Protein AF-A0A7S2E0H7-F1 (afdb_monomer_lite)

Structure (mmCIF, N/CA/C/O backbone):
data_AF-A0A7S2E0H7-F1
#
_entry.id   AF-A0A7S2E0H7-F1
#
loop_
_atom_site.group_PDB
_atom_site.id
_atom_site.type_symbol
_atom_site.label_atom_id
_atom_site.label_alt_id
_atom_site.label_comp_id
_atom_site.label_asym_id
_atom_site.label_entity_id
_atom_site.label_seq_id
_atom_site.pdbx_PDB_ins_code
_atom_site.Cartn_x
_atom_site.Cartn_y
_atom_site.Cartn_z
_atom_site.occupancy
_atom_site.B_iso_or_equiv
_atom_site.auth_seq_id
_atom_site.auth_comp_id
_atom_site.auth_asym_id
_atom_site.auth_atom_id
_atom_site.pdbx_PDB_model_num
ATOM 1 N N . VAL A 1 1 ? -9.764 7.598 -19.581 1.00 48.34 1 VAL A N 1
ATOM 2 C CA . VAL A 1 1 ? -8.638 6.803 -20.118 1.00 48.34 1 VAL A CA 1
ATOM 3 C C . VAL A 1 1 ? -8.887 5.357 -19.731 1.00 48.34 1 VAL A C 1
ATOM 5 O O . VAL A 1 1 ? -8.951 5.077 -18.541 1.00 48.34 1 VAL A O 1
ATOM 8 N N . GLN A 1 2 ? -9.186 4.488 -20.695 1.00 42.41 2 GLN A N 1
ATOM 9 C CA . GLN A 1 2 ? -9.268 3.046 -20.452 1.00 42.41 2 GLN A CA 1
ATOM 10 C C . GLN A 1 2 ? -7.867 2.470 -20.668 1.00 42.41 2 GLN A C 1
ATOM 12 O O . GLN A 1 2 ? -7.282 2.671 -21.728 1.00 42.41 2 GLN A O 1
ATOM 17 N N . PHE A 1 3 ? -7.318 1.818 -19.647 1.00 58.81 3 PHE A N 1
ATOM 18 C CA . PHE A 1 3 ? -6.000 1.192 -19.701 1.00 58.81 3 PHE A CA 1
ATOM 19 C C . PHE A 1 3 ? -6.176 -0.291 -20.044 1.00 58.81 3 PHE A C 1
ATOM 21 O O . PHE A 1 3 ? -6.453 -1.104 -19.162 1.00 58.81 3 PHE A O 1
ATOM 28 N N . GLY A 1 4 ? -6.073 -0.624 -21.331 1.00 47.06 4 GLY A N 1
ATOM 29 C CA . GLY A 1 4 ? -6.084 -1.998 -21.837 1.00 47.06 4 GLY A CA 1
ATOM 30 C C . GLY A 1 4 ? -5.535 -2.051 -23.266 1.00 47.06 4 GLY A C 1
ATOM 31 O O . GLY A 1 4 ? -6.129 -1.460 -24.161 1.00 47.06 4 GLY A O 1
ATOM 32 N N . GLY A 1 5 ? -4.385 -2.706 -23.460 1.00 64.75 5 GLY A N 1
ATOM 33 C CA . GLY A 1 5 ? -3.638 -2.778 -24.728 1.00 64.75 5 GLY A CA 1
ATOM 34 C C . GLY A 1 5 ? -2.119 -2.656 -24.527 1.00 64.75 5 GLY A C 1
ATOM 35 O O . GLY A 1 5 ? -1.677 -2.548 -23.383 1.00 64.75 5 GLY A O 1
ATOM 36 N N . ASP A 1 6 ? -1.349 -2.645 -25.628 1.00 65.62 6 ASP A N 1
ATOM 37 C CA . ASP A 1 6 ? 0.127 -2.478 -25.734 1.00 65.62 6 ASP A CA 1
ATOM 38 C C . ASP A 1 6 ? 0.619 -1.073 -25.303 1.00 65.62 6 ASP A C 1
ATOM 40 O O . ASP A 1 6 ? 1.462 -0.433 -25.925 1.00 65.62 6 ASP A O 1
ATOM 44 N N . GLY A 1 7 ? -0.013 -0.529 -24.267 1.00 67.62 7 GLY A N 1
ATOM 45 C CA . GLY A 1 7 ? 0.273 0.771 -23.688 1.00 67.62 7 GLY A CA 1
ATOM 46 C C . GLY A 1 7 ? 1.296 0.695 -22.552 1.00 67.62 7 GLY A C 1
ATOM 47 O O . GLY A 1 7 ? 1.789 -0.381 -22.198 1.00 67.62 7 GLY A O 1
ATOM 48 N N . PRO A 1 8 ? 1.612 1.847 -21.939 1.00 73.88 8 PRO A N 1
ATOM 49 C CA . PRO A 1 8 ? 2.563 1.912 -20.839 1.00 73.88 8 PRO A CA 1
ATOM 50 C C . PRO A 1 8 ? 2.104 1.041 -19.662 1.00 73.88 8 PRO A C 1
ATOM 52 O O . PRO A 1 8 ? 0.974 1.157 -19.187 1.00 73.88 8 PRO A O 1
ATOM 55 N N . ARG A 1 9 ? 3.008 0.178 -19.179 1.00 81.69 9 ARG A N 1
ATOM 56 C CA . ARG A 1 9 ? 2.769 -0.732 -18.042 1.00 81.69 9 ARG A CA 1
ATOM 57 C C . ARG A 1 9 ? 2.870 -0.042 -16.678 1.00 81.69 9 ARG A C 1
ATOM 59 O O . ARG A 1 9 ? 2.451 -0.614 -15.680 1.00 81.69 9 ARG A O 1
ATOM 66 N N . VAL A 1 10 ? 3.428 1.169 -16.638 1.00 87.00 10 VAL A N 1
ATOM 67 C CA . VAL A 1 10 ? 3.660 1.955 -15.420 1.00 87.00 10 VAL A CA 1
ATOM 68 C C . VAL A 1 10 ? 3.152 3.375 -15.632 1.00 87.00 10 VAL A C 1
ATOM 70 O O . VAL A 1 10 ? 3.324 3.956 -16.703 1.00 87.00 10 VAL A O 1
ATOM 73 N N . PHE A 1 11 ? 2.545 3.942 -14.595 1.00 85.19 11 PHE A N 1
ATOM 74 C CA . PHE A 1 11 ? 2.112 5.332 -14.546 1.00 85.19 11 PHE A CA 1
ATOM 75 C C . PHE A 1 11 ? 2.445 5.924 -13.176 1.00 85.19 11 PHE A C 1
ATOM 77 O O . PHE A 1 11 ? 2.417 5.229 -12.162 1.00 85.19 11 PHE A O 1
ATOM 84 N N . LEU A 1 12 ? 2.750 7.219 -13.153 1.00 87.19 12 LEU A N 1
ATOM 85 C CA . LEU A 1 12 ? 3.028 7.966 -11.931 1.00 87.19 12 LEU A CA 1
ATOM 86 C C . LEU A 1 12 ? 1.842 8.876 -11.626 1.00 87.19 12 LEU A C 1
ATOM 88 O O . LEU A 1 12 ? 1.333 9.569 -12.507 1.00 87.19 12 LEU A O 1
ATOM 92 N N . LEU A 1 13 ? 1.396 8.860 -10.375 1.00 86.25 13 LEU A N 1
ATOM 93 C CA . LEU A 1 13 ? 0.284 9.666 -9.887 1.00 86.25 13 LEU A CA 1
ATOM 94 C C . LEU A 1 13 ? 0.674 10.264 -8.542 1.00 86.25 13 LEU A C 1
ATOM 96 O O . LEU A 1 13 ? 1.307 9.597 -7.729 1.00 86.25 13 LEU A O 1
ATOM 100 N N . SER A 1 14 ? 0.251 11.499 -8.283 1.00 85.44 14 SER A N 1
ATOM 101 C CA . SER A 1 14 ? 0.338 12.053 -6.934 1.00 85.44 14 SER A CA 1
ATOM 102 C C . SER A 1 14 ? -0.803 11.514 -6.070 1.00 85.44 14 SER A C 1
ATOM 104 O O . SER A 1 14 ? -1.936 11.361 -6.543 1.00 85.44 14 SER A O 1
ATOM 106 N N . SER A 1 15 ? -0.527 11.260 -4.788 1.00 74.12 15 SER A N 1
ATOM 107 C CA . SER A 1 15 ? -1.512 10.736 -3.829 1.00 74.12 15 SER A CA 1
ATOM 108 C C . SER A 1 15 ? -2.774 11.608 -3.770 1.00 74.12 15 SER A C 1
ATOM 110 O O . SER A 1 15 ? -3.896 11.103 -3.826 1.00 74.12 15 SER A O 1
ATOM 112 N N . ARG A 1 16 ? -2.605 12.939 -3.786 1.00 73.50 16 ARG A N 1
ATOM 113 C CA . ARG A 1 16 ? -3.717 13.905 -3.822 1.00 73.50 16 ARG A CA 1
ATOM 114 C C . ARG A 1 16 ? -4.513 13.868 -5.125 1.00 73.50 16 ARG A C 1
ATOM 116 O O . ARG A 1 16 ? -5.736 13.981 -5.079 1.00 73.50 16 ARG A O 1
ATOM 123 N N . ALA A 1 17 ? -3.862 13.689 -6.278 1.00 70.38 17 ALA A N 1
ATOM 124 C CA . ALA A 1 17 ? -4.576 13.554 -7.549 1.00 70.38 17 ALA A CA 1
ATOM 125 C C . ALA A 1 17 ? -5.349 12.228 -7.639 1.00 70.38 17 ALA A C 1
ATOM 127 O O . ALA A 1 17 ? -6.381 12.163 -8.306 1.00 70.38 17 ALA A O 1
ATOM 128 N N . GLY A 1 18 ? -4.921 11.193 -6.906 1.00 63.09 18 GLY A N 1
ATOM 129 C CA . GLY A 1 18 ? -5.650 9.928 -6.767 1.00 63.09 18 GLY A CA 1
ATOM 130 C C . GLY A 1 18 ? -7.070 10.076 -6.194 1.00 63.09 18 GLY A C 1
ATOM 131 O O . GLY A 1 18 ? -7.936 9.239 -6.464 1.00 63.09 18 GLY A O 1
ATOM 132 N N . GLY A 1 19 ? -7.354 11.171 -5.477 1.00 61.62 19 GLY A N 1
ATOM 133 C CA . GLY A 1 19 ? -8.691 11.516 -4.981 1.00 61.62 19 GLY A CA 1
ATOM 134 C C . GLY A 1 19 ? -9.678 11.987 -6.061 1.00 61.62 19 GLY A C 1
ATOM 135 O O . GLY A 1 19 ? -10.885 11.973 -5.824 1.00 61.62 19 GLY A O 1
ATOM 136 N N . LEU A 1 20 ? -9.202 12.349 -7.261 1.00 65.12 20 LEU A N 1
ATOM 137 C CA . LEU A 1 20 ? -9.986 13.003 -8.326 1.00 65.12 20 LEU A CA 1
ATOM 138 C C . LEU A 1 20 ? -10.818 12.043 -9.205 1.00 65.12 20 LEU A C 1
ATOM 140 O O . LEU A 1 20 ? -11.367 12.456 -10.222 1.00 65.12 20 LEU A O 1
ATOM 144 N N . GLY A 1 21 ? -10.961 10.768 -8.825 1.00 64.75 21 GLY A N 1
ATOM 145 C CA . GLY A 1 21 ? -11.910 9.852 -9.478 1.00 64.75 21 GLY A CA 1
ATOM 146 C C . GLY A 1 21 ? -11.364 9.046 -10.662 1.00 64.75 21 GLY A C 1
ATOM 147 O O . GLY A 1 21 ? -12.145 8.579 -11.491 1.00 64.75 21 GLY A O 1
ATOM 148 N N . LEU A 1 22 ? -10.048 8.823 -10.733 1.00 77.94 22 LEU A N 1
ATOM 149 C CA . LEU A 1 22 ? -9.456 7.895 -11.703 1.00 77.94 22 LEU A CA 1
ATOM 150 C C . LEU A 1 22 ? -9.918 6.447 -11.455 1.00 77.94 22 LEU A C 1
ATOM 152 O O . LEU A 1 22 ? -10.136 6.030 -10.313 1.00 77.94 22 LEU A O 1
ATOM 156 N N . ASN A 1 23 ? -10.072 5.681 -12.538 1.00 79.06 23 ASN A N 1
ATOM 157 C CA . ASN A 1 23 ? -10.431 4.268 -12.484 1.00 79.06 23 ASN A CA 1
ATOM 158 C C . ASN A 1 23 ? -9.208 3.396 -12.790 1.00 79.06 23 ASN A C 1
ATOM 160 O O . ASN A 1 23 ? -8.785 3.328 -13.942 1.00 79.06 23 ASN A O 1
ATOM 164 N N . LEU A 1 24 ? -8.664 2.741 -11.764 1.00 80.81 24 LEU A N 1
ATOM 165 C CA . LEU A 1 24 ? -7.469 1.896 -11.856 1.00 80.81 24 LEU A CA 1
ATOM 166 C C . LEU A 1 24 ? -7.805 0.407 -11.662 1.00 80.81 24 LEU A C 1
ATOM 168 O O . LEU A 1 24 ? -6.948 -0.368 -11.265 1.00 80.81 24 LEU A O 1
ATOM 172 N N . GLN A 1 25 ? -9.043 -0.002 -11.966 1.00 81.62 25 GLN A N 1
ATOM 173 C CA . GLN A 1 25 ? -9.540 -1.383 -11.828 1.00 81.62 25 GLN A CA 1
ATOM 174 C C . GLN A 1 25 ? -8.707 -2.447 -12.556 1.00 81.62 25 GLN A C 1
ATOM 176 O O . GLN A 1 25 ? -8.862 -3.623 -12.256 1.00 81.62 25 GLN A O 1
ATOM 181 N N . THR A 1 26 ? -7.879 -2.065 -13.532 1.00 82.81 26 THR A N 1
ATOM 182 C CA . THR A 1 26 ? -7.001 -2.987 -14.266 1.00 82.81 26 THR A CA 1
ATOM 183 C C . THR A 1 26 ? -5.598 -3.096 -13.664 1.00 82.81 26 THR A C 1
ATOM 185 O O . THR A 1 26 ? -4.868 -4.015 -14.025 1.00 82.81 26 THR A O 1
ATOM 188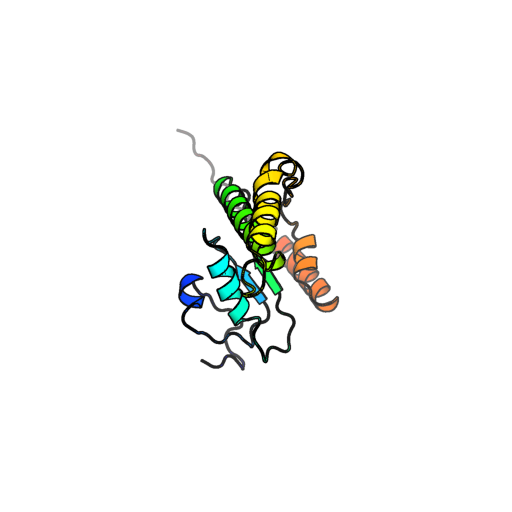 N N . ALA A 1 27 ? -5.226 -2.201 -12.743 1.00 85.44 27 ALA A N 1
ATOM 189 C CA . ALA A 1 27 ? -3.910 -2.167 -12.116 1.00 85.44 27 ALA A CA 1
ATOM 190 C C . ALA A 1 27 ? -3.811 -3.166 -10.958 1.00 85.44 27 ALA A C 1
ATOM 192 O O . ALA A 1 27 ? -4.692 -3.256 -10.105 1.00 85.44 27 ALA A O 1
ATOM 193 N N . ASP A 1 28 ? -2.708 -3.896 -10.934 1.00 88.06 28 ASP A N 1
ATOM 194 C CA . ASP A 1 28 ? -2.449 -5.052 -10.081 1.00 88.06 28 ASP A CA 1
ATOM 195 C C . ASP A 1 28 ? -1.302 -4.820 -9.083 1.00 88.06 28 ASP A C 1
ATOM 197 O O . ASP A 1 28 ? -1.203 -5.516 -8.077 1.00 88.06 28 ASP A O 1
ATOM 201 N N . THR A 1 29 ? -0.460 -3.812 -9.308 1.00 89.88 29 THR A N 1
ATOM 202 C CA . THR A 1 29 ? 0.598 -3.421 -8.368 1.00 89.88 29 THR A CA 1
ATOM 203 C C . THR A 1 29 ? 0.524 -1.925 -8.086 1.00 89.88 29 THR A C 1
ATOM 205 O O . THR A 1 29 ? 0.476 -1.111 -9.007 1.00 89.88 29 THR A O 1
ATOM 208 N N . VAL A 1 30 ? 0.527 -1.556 -6.805 1.00 90.50 30 VAL A N 1
ATOM 209 C CA . VAL A 1 30 ? 0.542 -0.170 -6.324 1.00 90.50 30 VAL A CA 1
ATOM 210 C C . VAL A 1 30 ? 1.793 0.037 -5.481 1.00 90.50 30 VAL A C 1
ATOM 212 O O . VAL A 1 30 ? 2.025 -0.704 -4.530 1.00 90.50 30 VAL A O 1
ATOM 215 N N . ILE A 1 31 ? 2.586 1.056 -5.807 1.00 91.81 31 ILE A N 1
ATOM 216 C CA . ILE A 1 31 ? 3.772 1.435 -5.033 1.00 91.81 31 ILE A CA 1
ATOM 217 C C . ILE A 1 31 ? 3.530 2.827 -4.456 1.00 91.81 31 ILE A C 1
ATOM 219 O O . ILE A 1 31 ? 3.324 3.787 -5.196 1.00 91.81 31 ILE A O 1
ATOM 223 N N . LEU A 1 32 ? 3.533 2.924 -3.131 1.00 90.81 32 LEU A N 1
ATOM 224 C CA . LEU A 1 32 ? 3.476 4.177 -2.393 1.00 90.81 32 LEU A CA 1
ATOM 225 C C . LEU A 1 32 ? 4.901 4.639 -2.105 1.00 90.81 32 LEU A C 1
ATOM 227 O O . LEU A 1 32 ? 5.636 3.969 -1.377 1.00 90.81 32 LEU A O 1
ATOM 231 N N . PHE A 1 33 ? 5.266 5.766 -2.709 1.00 88.81 33 PHE A N 1
ATOM 232 C CA . PHE A 1 33 ? 6.579 6.387 -2.553 1.00 88.81 33 PHE A CA 1
ATOM 233 C C . PHE A 1 33 ? 6.591 7.370 -1.383 1.00 88.81 33 PHE A C 1
ATOM 235 O O . PHE A 1 33 ? 7.400 7.246 -0.473 1.00 88.81 33 PHE A O 1
ATOM 242 N N . ASP A 1 34 ? 5.644 8.306 -1.386 1.00 85.19 34 ASP A N 1
ATOM 243 C CA . ASP A 1 34 ? 5.516 9.298 -0.329 1.00 85.19 34 ASP A CA 1
ATOM 244 C C . ASP A 1 34 ? 4.624 8.772 0.796 1.00 85.19 34 ASP A C 1
ATOM 246 O O . ASP A 1 34 ? 3.621 8.085 0.574 1.00 85.19 34 ASP A O 1
ATOM 250 N N . LEU A 1 35 ? 4.973 9.135 2.026 1.00 80.69 35 LEU A N 1
ATOM 251 C CA . LEU A 1 35 ? 4.086 8.987 3.167 1.00 80.69 35 LEU A CA 1
ATOM 252 C C . LEU A 1 35 ? 3.245 10.270 3.271 1.00 80.69 35 LEU A C 1
ATOM 254 O O . LEU A 1 35 ? 3.783 11.376 3.249 1.00 80.69 35 LEU A O 1
ATOM 258 N N . ASP A 1 36 ? 1.926 10.149 3.417 1.00 86.56 36 ASP A N 1
ATOM 259 C CA . ASP A 1 36 ? 1.056 11.272 3.772 1.00 86.56 36 ASP A CA 1
ATOM 260 C C . ASP A 1 36 ? 0.790 11.270 5.288 1.00 86.56 36 ASP A C 1
ATOM 262 O O . ASP A 1 36 ? 0.548 10.230 5.896 1.00 86.56 36 ASP A O 1
ATOM 266 N N . TRP A 1 37 ? 0.750 12.449 5.923 1.00 85.75 37 TRP A N 1
ATOM 267 C CA . TRP A 1 37 ? 0.414 12.585 7.357 1.00 85.75 37 TRP A CA 1
ATOM 268 C C . TRP A 1 37 ? -1.003 12.103 7.710 1.00 85.75 37 TRP A C 1
ATOM 270 O O . TRP A 1 37 ? -1.342 11.918 8.891 1.00 85.75 37 TRP A O 1
ATOM 280 N N . ASN A 1 38 ? -1.854 11.976 6.690 1.00 87.69 38 ASN A N 1
ATOM 281 C CA . ASN A 1 38 ? -3.186 11.412 6.777 1.00 87.69 38 ASN A CA 1
ATOM 282 C C . ASN A 1 38 ? -3.225 10.064 6.034 1.00 87.69 38 ASN A C 1
ATOM 284 O O . ASN A 1 38 ? -3.333 10.067 4.805 1.00 87.69 38 ASN A O 1
ATOM 288 N N . PRO A 1 39 ? -3.242 8.922 6.745 1.00 88.06 39 PRO A N 1
ATOM 289 C CA . PRO A 1 39 ? -3.218 7.604 6.109 1.00 88.06 39 PRO A CA 1
ATOM 290 C C . PRO A 1 39 ? -4.475 7.296 5.277 1.00 88.06 39 PRO A C 1
ATOM 292 O O . PRO A 1 39 ? -4.482 6.359 4.479 1.00 88.06 39 PRO A O 1
ATOM 295 N N . GLN A 1 40 ? -5.543 8.087 5.420 1.00 87.06 40 GLN A N 1
ATOM 296 C CA . GLN A 1 40 ? -6.769 7.898 4.643 1.00 87.06 40 GLN A CA 1
ATOM 297 C C . GLN A 1 40 ? -6.626 8.310 3.188 1.00 87.06 40 GLN A C 1
ATOM 299 O O . GLN A 1 40 ? -7.308 7.738 2.339 1.00 87.06 40 GLN A O 1
ATOM 304 N N . ASN A 1 41 ? -5.727 9.250 2.892 1.00 88.06 41 ASN A N 1
ATOM 305 C CA . ASN A 1 41 ? -5.411 9.602 1.512 1.00 88.06 41 ASN A CA 1
ATOM 306 C C . ASN A 1 41 ? -4.827 8.377 0.792 1.00 88.06 41 ASN A C 1
ATOM 308 O O . ASN A 1 41 ? -5.317 7.995 -0.270 1.00 88.06 41 ASN A O 1
ATOM 312 N N . ASP A 1 42 ? -3.878 7.691 1.434 1.00 88.75 42 ASP A N 1
ATOM 313 C CA . ASP A 1 42 ? -3.269 6.468 0.908 1.00 88.75 42 ASP A CA 1
ATOM 314 C C . ASP A 1 42 ? -4.298 5.347 0.748 1.00 88.75 42 ASP A C 1
ATOM 316 O O . ASP A 1 42 ? -4.382 4.730 -0.315 1.00 88.75 42 ASP A O 1
ATOM 320 N N . LYS A 1 43 ? -5.141 5.107 1.766 1.00 87.81 43 LYS A N 1
ATOM 321 C CA . LYS A 1 43 ? -6.223 4.111 1.664 1.00 87.81 43 LYS A CA 1
ATOM 322 C C . LYS A 1 43 ? -7.153 4.404 0.489 1.00 87.81 43 LYS A C 1
ATOM 324 O O . LYS A 1 43 ? -7.559 3.486 -0.223 1.00 87.81 43 LYS A O 1
ATOM 329 N N . GLN A 1 44 ? -7.500 5.671 0.276 1.00 86.75 44 GLN A N 1
ATOM 330 C CA . GLN A 1 44 ? -8.380 6.073 -0.814 1.00 86.75 44 GLN A CA 1
ATOM 331 C C . GLN A 1 44 ? -7.714 5.908 -2.186 1.00 86.75 44 GLN A C 1
ATOM 333 O O . GLN A 1 44 ? -8.404 5.561 -3.149 1.00 86.75 44 GLN A O 1
ATOM 338 N N . ALA A 1 45 ? -6.402 6.139 -2.279 1.00 86.69 45 ALA A N 1
ATOM 339 C CA . ALA A 1 45 ? -5.621 5.896 -3.485 1.00 86.69 45 ALA A CA 1
ATOM 340 C C . ALA A 1 45 ? -5.560 4.394 -3.811 1.00 86.69 45 ALA A C 1
ATOM 342 O O . ALA A 1 45 ? -5.883 3.996 -4.930 1.00 86.69 45 ALA A O 1
ATOM 343 N N . ILE A 1 46 ? -5.270 3.547 -2.819 1.00 88.25 46 ILE A N 1
ATOM 344 C CA . ILE A 1 46 ? -5.268 2.079 -2.947 1.00 88.25 46 ILE A CA 1
ATOM 345 C C . ILE A 1 46 ? -6.643 1.554 -3.389 1.00 88.25 46 ILE A C 1
ATOM 347 O O . ILE A 1 46 ? -6.740 0.703 -4.276 1.00 88.25 46 ILE A O 1
ATOM 351 N N . ALA A 1 47 ? -7.727 2.101 -2.830 1.00 87.81 47 ALA A N 1
ATOM 352 C CA . ALA A 1 47 ? -9.098 1.734 -3.187 1.00 87.81 47 ALA A CA 1
ATOM 353 C C . ALA A 1 47 ? -9.451 2.005 -4.665 1.00 87.81 47 ALA A C 1
ATOM 355 O O . ALA A 1 47 ? -10.473 1.523 -5.154 1.00 87.81 47 ALA A O 1
ATOM 356 N N . ARG A 1 48 ? -8.627 2.760 -5.410 1.00 86.56 48 ARG A N 1
ATOM 357 C CA . ARG A 1 48 ? -8.798 2.922 -6.865 1.00 86.56 48 ARG A CA 1
ATOM 358 C C . ARG A 1 48 ? -8.417 1.665 -7.639 1.00 86.56 48 ARG A C 1
ATOM 360 O O . ARG A 1 48 ? -9.037 1.416 -8.673 1.00 86.56 48 ARG A O 1
ATOM 367 N N . ALA A 1 49 ? -7.441 0.906 -7.140 1.00 87.12 49 ALA A N 1
ATOM 368 C CA . ALA A 1 49 ? -7.033 -0.387 -7.684 1.00 87.12 49 ALA A CA 1
ATOM 369 C C . ALA A 1 49 ? -7.879 -1.531 -7.098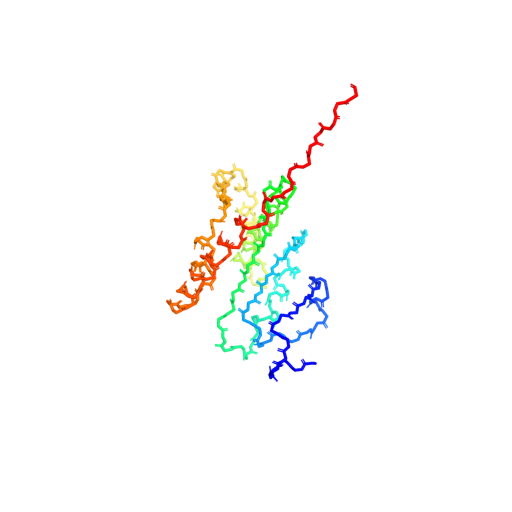 1.00 87.12 49 ALA A C 1
ATOM 371 O O . ALA A 1 49 ? -8.396 -2.362 -7.843 1.00 87.12 49 ALA A O 1
ATOM 372 N N . HIS A 1 50 ? -8.126 -1.522 -5.780 1.00 86.25 50 HIS A N 1
ATOM 373 C CA . HIS A 1 50 ? -9.056 -2.449 -5.116 1.00 86.25 50 HIS A CA 1
ATOM 374 C C . HIS A 1 50 ? -10.513 -2.028 -5.329 1.00 86.25 50 HIS A C 1
ATOM 376 O O . HIS A 1 50 ? -11.202 -1.581 -4.410 1.00 86.25 50 HIS A O 1
ATOM 382 N N . ARG A 1 51 ? -10.993 -2.146 -6.564 1.00 85.12 51 ARG A N 1
ATOM 383 C CA . ARG A 1 51 ? -12.355 -1.759 -6.929 1.00 85.12 51 ARG A CA 1
ATOM 384 C C . ARG A 1 51 ? -13.099 -2.917 -7.586 1.00 85.12 51 ARG A C 1
ATOM 386 O O . ARG A 1 51 ? -12.503 -3.764 -8.243 1.00 85.12 51 ARG A O 1
ATOM 393 N N . ILE A 1 52 ? -14.424 -2.927 -7.415 1.00 81.62 52 ILE A N 1
ATOM 394 C CA . ILE A 1 52 ? -15.337 -3.917 -8.010 1.00 81.62 52 ILE A CA 1
ATOM 395 C C . ILE A 1 52 ? -15.053 -4.021 -9.514 1.00 81.62 52 ILE A C 1
ATOM 397 O O . ILE A 1 52 ? -15.082 -2.998 -10.199 1.00 81.62 52 ILE A O 1
ATOM 401 N N . GLY A 1 53 ? -14.770 -5.230 -10.005 1.00 81.25 53 GLY A N 1
ATOM 402 C CA . GLY A 1 53 ? -14.404 -5.500 -11.402 1.00 81.25 53 GLY A CA 1
ATOM 403 C C . GLY A 1 53 ? -12.930 -5.857 -11.630 1.00 81.25 53 GLY A C 1
ATOM 404 O O . GLY A 1 53 ? -12.595 -6.301 -12.725 1.00 81.25 53 GLY A O 1
ATOM 405 N N . GLN A 1 54 ? -12.067 -5.710 -10.620 1.00 82.75 54 GLN A N 1
ATOM 406 C CA . GLN A 1 54 ? -10.696 -6.223 -10.668 1.00 82.75 54 GLN A CA 1
ATOM 407 C C . GLN A 1 54 ? -10.687 -7.758 -10.526 1.00 82.75 54 GLN A C 1
ATOM 409 O O . GLN A 1 54 ? -11.350 -8.305 -9.649 1.00 82.75 54 GLN A O 1
ATOM 414 N N . GLN A 1 55 ? -9.936 -8.434 -11.397 1.00 84.50 55 GLN A N 1
ATOM 415 C CA . GLN A 1 55 ? -9.796 -9.897 -11.459 1.00 84.50 55 GLN A CA 1
ATOM 416 C C . GLN A 1 55 ? -8.421 -10.390 -10.985 1.00 84.50 55 GLN A C 1
ATOM 418 O O . GLN A 1 55 ? -8.257 -11.566 -10.674 1.00 84.50 55 GLN A O 1
ATOM 423 N N . ARG A 1 56 ? -7.415 -9.509 -10.966 1.00 85.38 56 ARG A N 1
ATOM 424 C CA . ARG A 1 56 ? -6.048 -9.826 -10.532 1.00 85.38 56 ARG A CA 1
ATOM 425 C C . ARG A 1 56 ? -5.849 -9.445 -9.070 1.00 85.38 56 ARG A C 1
ATOM 427 O O . ARG A 1 56 ? -6.421 -8.462 -8.602 1.00 85.38 56 ARG A O 1
ATOM 434 N N . GLU A 1 57 ? -5.020 -10.207 -8.362 1.00 87.88 57 GLU A N 1
ATOM 435 C CA . GLU A 1 57 ? -4.603 -9.850 -7.006 1.00 87.88 57 GLU A CA 1
ATOM 436 C C . GLU A 1 57 ? -3.856 -8.511 -7.034 1.00 87.88 57 GLU A C 1
ATOM 438 O O . GLU A 1 57 ? -2.894 -8.347 -7.788 1.00 87.88 57 GLU A O 1
ATOM 443 N N . VAL A 1 58 ? -4.313 -7.556 -6.221 1.00 90.12 58 VAL A N 1
ATOM 444 C CA . VAL A 1 58 ? -3.673 -6.246 -6.098 1.00 90.12 58 VAL A CA 1
ATOM 445 C C . VAL A 1 58 ? -2.680 -6.284 -4.943 1.00 90.12 58 VAL A C 1
ATOM 447 O O . VAL A 1 58 ? -3.073 -6.509 -3.798 1.00 90.12 58 VAL A O 1
ATOM 450 N N . ARG A 1 59 ? -1.401 -6.035 -5.237 1.00 90.31 59 ARG A N 1
ATOM 451 C CA . ARG A 1 59 ? -0.340 -5.909 -4.229 1.00 90.31 59 ARG A CA 1
ATOM 452 C C . ARG A 1 59 ? 0.012 -4.449 -4.004 1.00 90.31 59 ARG A C 1
ATOM 454 O O . ARG A 1 59 ? 0.179 -3.689 -4.957 1.00 90.31 59 ARG A O 1
ATOM 461 N N . VAL A 1 60 ? 0.136 -4.068 -2.738 1.00 90.94 60 VAL A N 1
ATOM 462 C CA . VAL A 1 60 ? 0.463 -2.701 -2.333 1.00 90.94 60 VAL A CA 1
ATOM 463 C C . VAL A 1 60 ? 1.777 -2.717 -1.575 1.00 90.94 60 VAL A C 1
ATOM 465 O O . VAL A 1 60 ? 1.873 -3.321 -0.510 1.00 90.94 60 VAL A O 1
ATOM 468 N N . PHE A 1 61 ? 2.763 -2.009 -2.106 1.00 91.50 61 PHE A N 1
ATOM 469 C CA . PHE A 1 61 ? 4.063 -1.826 -1.480 1.00 91.50 61 PHE A CA 1
ATOM 470 C C . PHE A 1 61 ? 4.199 -0.383 -1.021 1.00 91.50 61 PHE A C 1
ATOM 472 O O . PHE A 1 61 ? 3.787 0.542 -1.718 1.00 91.50 61 PHE A O 1
ATOM 479 N N . ARG A 1 62 ? 4.780 -0.187 0.158 1.00 89.62 62 ARG A N 1
ATOM 480 C CA . ARG A 1 62 ? 5.115 1.132 0.687 1.00 89.62 62 ARG A CA 1
ATOM 481 C C . ARG A 1 62 ? 6.612 1.168 0.909 1.00 89.62 62 ARG A C 1
ATOM 483 O O . ARG A 1 62 ? 7.129 0.359 1.672 1.00 89.62 62 ARG A O 1
ATOM 490 N N . LEU A 1 63 ? 7.281 2.083 0.227 1.00 90.06 63 LEU A N 1
ATOM 491 C CA . LEU A 1 63 ? 8.712 2.276 0.386 1.00 90.06 63 LEU A CA 1
ATOM 492 C C . LEU A 1 63 ? 8.935 3.191 1.588 1.00 90.06 63 LEU A C 1
ATOM 494 O O . LEU A 1 63 ? 8.308 4.240 1.704 1.00 90.06 63 LEU A O 1
ATOM 498 N N . ILE A 1 64 ? 9.777 2.749 2.516 1.00 88.00 64 ILE A N 1
ATOM 499 C CA . ILE A 1 64 ? 10.133 3.494 3.723 1.00 88.00 64 ILE A CA 1
ATOM 500 C C . ILE A 1 64 ? 11.648 3.432 3.837 1.00 88.00 64 ILE A C 1
ATOM 502 O O . ILE A 1 64 ? 12.229 2.350 3.765 1.00 88.00 64 ILE A O 1
ATOM 506 N N . THR A 1 65 ? 12.291 4.579 4.015 1.00 86.94 65 THR A N 1
ATOM 507 C CA . THR A 1 65 ? 13.728 4.641 4.271 1.00 86.94 65 THR A CA 1
ATOM 508 C C . THR A 1 65 ? 14.018 4.581 5.768 1.00 86.94 65 THR A C 1
ATOM 510 O O . THR A 1 65 ? 13.159 4.810 6.624 1.00 86.94 65 THR A O 1
ATOM 513 N N . GLU A 1 66 ? 15.282 4.355 6.118 1.00 84.38 66 GLU A N 1
ATOM 514 C CA . GLU A 1 66 ? 15.748 4.426 7.506 1.00 84.38 66 GLU A CA 1
ATOM 515 C C . GLU A 1 66 ? 15.850 5.864 8.058 1.00 84.38 66 GLU A C 1
ATOM 517 O O . GLU A 1 66 ? 16.420 6.108 9.124 1.00 84.38 66 GLU A O 1
ATOM 522 N N . SER A 1 67 ? 15.270 6.852 7.382 1.00 85.75 67 SER A N 1
ATOM 523 C CA . SER A 1 67 ? 15.156 8.209 7.905 1.00 85.75 67 SER A CA 1
ATOM 524 C C . SER A 1 67 ? 14.377 8.236 9.226 1.00 85.75 67 SER A C 1
ATOM 526 O O . SER A 1 67 ? 13.292 7.664 9.363 1.00 85.75 67 SER A O 1
ATOM 528 N N . ALA A 1 68 ? 14.905 8.955 10.221 1.00 84.75 68 ALA A N 1
ATOM 529 C CA . ALA A 1 68 ? 14.215 9.164 11.495 1.00 84.75 68 ALA A CA 1
ATOM 530 C C . ALA A 1 68 ? 12.858 9.866 11.310 1.00 84.75 68 ALA A C 1
ATOM 532 O O . ALA A 1 68 ? 11.909 9.574 12.040 1.00 84.75 68 ALA A O 1
ATOM 533 N N . VAL A 1 69 ? 12.754 10.760 10.320 1.00 88.94 69 VAL A N 1
ATOM 534 C CA . VAL A 1 69 ? 11.517 11.492 10.014 1.00 88.94 69 VAL A CA 1
ATOM 535 C C . VAL A 1 69 ? 10.466 10.550 9.434 1.00 88.94 69 VAL A C 1
ATOM 537 O O . VAL A 1 69 ? 9.331 10.545 9.906 1.00 88.94 69 VAL A O 1
ATOM 540 N N . GLU A 1 70 ? 10.841 9.708 8.470 1.00 85.88 70 GLU A N 1
ATOM 541 C CA . GLU A 1 70 ? 9.905 8.770 7.837 1.00 85.88 70 GLU A CA 1
ATOM 542 C C . GLU A 1 70 ? 9.424 7.699 8.814 1.00 85.88 70 GLU A C 1
ATOM 544 O O . GLU A 1 70 ? 8.221 7.465 8.916 1.00 85.88 70 GLU A O 1
ATOM 549 N N . ARG A 1 71 ? 10.324 7.134 9.629 1.00 85.44 71 ARG A N 1
ATOM 550 C CA . ARG A 1 71 ? 9.947 6.184 10.689 1.00 85.44 71 ARG A CA 1
ATOM 551 C C . ARG A 1 71 ? 9.037 6.805 11.742 1.00 85.44 71 ARG A C 1
ATOM 553 O O . ARG A 1 71 ? 8.107 6.164 12.226 1.00 85.44 71 ARG A O 1
ATOM 560 N N . HIS A 1 72 ? 9.284 8.062 12.112 1.00 87.88 72 HIS A N 1
ATOM 561 C CA . HIS A 1 72 ? 8.399 8.776 13.027 1.00 87.88 72 HIS A CA 1
ATOM 562 C C . HIS A 1 72 ? 7.006 8.968 12.421 1.00 87.88 72 HIS A C 1
ATOM 564 O O . HIS A 1 72 ? 5.994 8.793 13.103 1.00 87.88 72 HIS A O 1
ATOM 570 N N . MET A 1 73 ? 6.953 9.324 11.141 1.00 88.56 73 MET A N 1
ATOM 571 C CA . MET A 1 73 ? 5.701 9.576 10.452 1.00 88.56 73 MET A CA 1
ATOM 572 C C . MET A 1 73 ? 4.895 8.297 10.211 1.00 88.56 73 MET A C 1
ATOM 574 O O . MET A 1 73 ? 3.686 8.307 10.446 1.00 88.56 73 MET A O 1
ATOM 578 N N . GLU A 1 74 ? 5.546 7.195 9.829 1.00 86.75 74 GLU A N 1
ATOM 579 C CA . GLU A 1 74 ? 4.923 5.869 9.715 1.00 86.75 74 GLU A CA 1
ATOM 580 C C . GLU A 1 74 ? 4.270 5.467 11.034 1.00 86.75 74 GLU A C 1
ATOM 582 O O . GLU A 1 74 ? 3.072 5.174 11.051 1.00 86.75 74 GLU A O 1
ATOM 587 N N . ARG A 1 75 ? 5.001 5.581 12.150 1.00 87.06 75 ARG A N 1
ATOM 588 C CA . ARG A 1 75 ? 4.481 5.246 13.479 1.00 87.06 75 ARG A CA 1
ATOM 589 C C . ARG A 1 75 ? 3.215 6.032 13.802 1.00 87.06 75 ARG A C 1
ATOM 591 O O . ARG A 1 75 ? 2.216 5.457 14.224 1.00 87.06 75 ARG A O 1
ATOM 598 N N . ARG A 1 76 ? 3.225 7.344 13.550 1.00 88.69 76 ARG A N 1
ATOM 599 C CA . ARG A 1 76 ? 2.064 8.218 13.787 1.00 88.69 76 ARG A CA 1
ATOM 600 C C . ARG A 1 76 ? 0.886 7.877 12.886 1.00 88.69 76 ARG A C 1
ATOM 602 O O . ARG A 1 76 ? -0.261 7.947 13.323 1.00 88.69 76 ARG A O 1
ATOM 609 N N . CYS A 1 77 ? 1.144 7.515 11.635 1.00 88.94 77 CYS A N 1
ATOM 610 C CA . CYS A 1 77 ? 0.097 7.064 10.727 1.00 88.94 77 CYS A CA 1
ATOM 611 C C . CYS A 1 77 ? -0.499 5.732 11.195 1.00 88.94 77 CYS A C 1
ATOM 613 O O . CYS A 1 77 ? -1.721 5.598 11.213 1.00 88.94 77 CYS A O 1
ATOM 615 N N . ARG A 1 78 ? 0.331 4.789 11.651 1.00 86.81 78 ARG A N 1
ATOM 616 C CA . ARG A 1 78 ? -0.106 3.502 12.202 1.00 86.81 78 ARG A CA 1
ATOM 617 C C . ARG A 1 78 ? -0.956 3.672 13.458 1.00 86.81 78 ARG A C 1
ATOM 619 O O . ARG A 1 78 ? -2.054 3.134 13.513 1.00 86.81 78 ARG A O 1
ATOM 626 N N . GLU A 1 79 ? -0.528 4.516 14.395 1.00 87.06 79 GLU A N 1
ATOM 627 C CA . GLU A 1 79 ? -1.307 4.867 15.591 1.00 87.06 79 GLU A CA 1
ATOM 628 C C . GLU A 1 79 ? -2.693 5.428 15.231 1.00 87.06 79 GLU A C 1
ATOM 630 O O . GLU A 1 79 ? -3.704 5.006 15.798 1.00 87.06 79 GLU A O 1
ATOM 635 N N . LYS A 1 80 ? -2.767 6.340 14.249 1.00 88.00 80 LYS A N 1
ATOM 636 C CA . LYS A 1 80 ? -4.048 6.876 13.755 1.00 88.00 80 LYS A CA 1
ATOM 637 C C . LYS A 1 80 ? -4.938 5.780 13.163 1.00 88.00 80 LYS A C 1
ATOM 639 O O . LYS A 1 80 ? -6.141 5.779 13.413 1.00 88.00 80 LYS A O 1
ATOM 644 N N . LEU A 1 81 ? -4.360 4.856 12.395 1.00 86.50 81 LEU A N 1
ATOM 645 C CA . LEU A 1 81 ? -5.088 3.735 11.800 1.00 86.50 81 LEU A CA 1
ATOM 646 C C . LEU A 1 81 ? -5.588 2.737 12.842 1.00 86.50 81 LEU A C 1
ATOM 648 O O . LEU A 1 81 ? -6.701 2.230 12.722 1.00 86.50 81 LEU A O 1
ATOM 652 N N . ASP A 1 82 ? -4.790 2.450 13.860 1.00 85.56 82 ASP A N 1
ATOM 653 C CA . ASP A 1 82 ? -5.167 1.507 14.907 1.00 85.56 82 ASP A CA 1
ATOM 654 C C . ASP A 1 82 ? -6.239 2.096 15.821 1.00 85.56 82 ASP A C 1
ATOM 656 O O . ASP A 1 82 ? -7.185 1.398 16.193 1.00 85.56 82 ASP A O 1
ATOM 660 N N . LEU A 1 83 ? -6.164 3.398 16.107 1.00 84.06 83 LEU A N 1
ATOM 661 C CA . LEU A 1 83 ? -7.237 4.112 16.787 1.00 84.06 83 LEU A CA 1
ATOM 662 C C . LEU A 1 83 ? -8.540 4.070 15.974 1.00 84.06 83 LEU A C 1
ATOM 664 O O . LEU A 1 83 ? -9.592 3.752 16.524 1.00 84.06 83 LEU A O 1
ATOM 668 N N . GLU A 1 84 ? -8.478 4.328 14.665 1.00 84.50 84 GLU A N 1
ATOM 669 C CA . GLU A 1 84 ? -9.638 4.223 13.774 1.00 84.50 84 GLU A CA 1
ATOM 670 C C . GLU A 1 84 ? -10.253 2.815 13.799 1.00 84.50 84 GLU A C 1
ATOM 672 O O . GLU A 1 84 ? -11.466 2.682 13.961 1.00 84.50 84 GLU A O 1
ATOM 677 N N . LYS A 1 85 ? -9.433 1.760 13.689 1.00 84.25 85 LYS A N 1
ATOM 678 C CA . LYS A 1 85 ? -9.901 0.364 13.753 1.00 84.25 85 LYS A CA 1
ATOM 679 C C . LYS A 1 85 ? -10.599 0.064 15.077 1.00 84.25 85 LYS A C 1
ATOM 681 O O . LYS A 1 85 ? -11.664 -0.549 15.067 1.00 84.25 85 LYS A O 1
ATOM 686 N N . LYS A 1 86 ? -10.032 0.515 16.202 1.00 82.56 86 LYS A N 1
ATOM 687 C CA . LYS A 1 86 ? -10.634 0.351 17.535 1.00 82.56 86 LYS A CA 1
ATOM 688 C C . LYS A 1 86 ? -11.996 1.040 17.612 1.00 82.56 86 LYS A C 1
ATOM 690 O O . LYS A 1 86 ? -12.961 0.424 18.048 1.00 82.56 86 LYS A O 1
ATOM 695 N N . ILE A 1 87 ? -12.098 2.278 17.126 1.00 80.19 87 ILE A N 1
ATOM 696 C CA . ILE A 1 87 ? -13.355 3.043 17.111 1.00 80.19 87 ILE A CA 1
ATOM 697 C C . ILE A 1 87 ? -14.403 2.386 16.197 1.00 80.19 87 ILE A C 1
ATOM 699 O O . ILE A 1 87 ? -15.584 2.325 16.545 1.00 80.19 87 ILE A O 1
ATOM 703 N N . 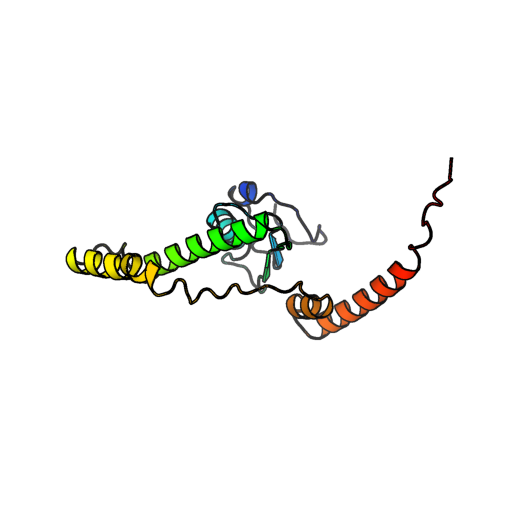MET A 1 88 ? -13.989 1.885 15.031 1.00 78.06 88 MET A N 1
ATOM 704 C CA . MET A 1 88 ? -14.888 1.250 14.067 1.00 78.06 88 MET A CA 1
ATOM 705 C C . MET A 1 88 ? -15.397 -0.107 14.569 1.00 78.06 88 MET A C 1
ATOM 707 O O . MET A 1 88 ? -16.601 -0.352 14.533 1.00 78.06 88 MET A O 1
ATOM 711 N N . GLY A 1 89 ? -14.507 -0.960 15.089 1.00 69.62 89 GLY A N 1
ATOM 712 C CA . GLY A 1 89 ? -14.866 -2.263 15.663 1.00 69.62 89 GLY A CA 1
ATOM 713 C C . GLY A 1 89 ? -15.737 -2.147 16.915 1.00 69.62 89 GLY A C 1
ATOM 714 O O . GLY A 1 89 ? -16.596 -2.989 17.156 1.00 69.62 89 GLY A O 1
ATOM 715 N N . ALA A 1 90 ? -15.586 -1.054 17.659 1.00 65.44 90 ALA A N 1
ATOM 716 C CA . ALA A 1 90 ? -16.429 -0.707 18.794 1.00 65.44 90 ALA A CA 1
ATOM 717 C C . ALA A 1 90 ? -17.879 -0.340 18.400 1.00 65.44 90 ALA A C 1
ATOM 719 O O . ALA A 1 90 ? -18.744 -0.229 19.261 1.00 65.44 90 ALA A O 1
ATOM 720 N N . GLY A 1 91 ? -18.207 -0.148 17.115 1.00 63.81 91 GLY A N 1
ATOM 721 C CA . GLY A 1 91 ? -19.597 0.090 16.698 1.00 63.81 91 GLY A CA 1
ATOM 722 C C . GLY A 1 91 ? -20.208 1.376 17.275 1.00 63.81 91 GLY A C 1
ATOM 723 O O . GLY A 1 91 ? -21.436 1.510 17.331 1.00 63.81 91 GLY A O 1
ATOM 724 N N . MET A 1 92 ? -19.359 2.336 17.673 1.00 60.41 92 MET A N 1
ATOM 725 C CA . MET A 1 92 ? -19.732 3.596 18.331 1.00 60.41 92 MET A CA 1
ATOM 726 C C . MET A 1 92 ? -20.770 4.426 17.554 1.00 60.41 92 MET A C 1
ATOM 728 O O . MET A 1 92 ? -21.474 5.247 18.144 1.00 60.41 92 MET A O 1
ATOM 732 N N . PHE A 1 93 ? -20.906 4.180 16.248 1.00 60.59 93 PHE A N 1
ATOM 733 C CA . PHE A 1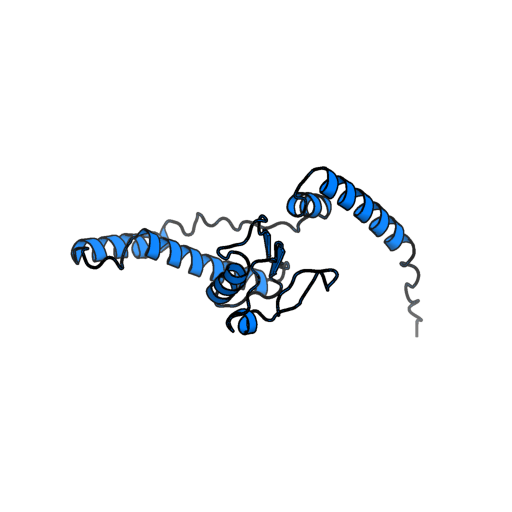 93 ? -21.813 4.886 15.339 1.00 60.59 93 PHE A CA 1
ATOM 734 C C . PHE A 1 93 ? -23.146 4.168 15.073 1.00 60.59 93 PHE A C 1
ATOM 736 O O . PHE A 1 93 ? -23.959 4.653 14.285 1.00 60.59 93 PHE A O 1
ATOM 743 N N . THR A 1 94 ? -23.419 3.034 15.724 1.00 61.06 94 THR A N 1
ATOM 744 C CA . THR A 1 94 ? -24.742 2.402 15.628 1.00 61.06 94 THR A CA 1
ATOM 745 C C . THR A 1 94 ? -25.767 3.219 16.429 1.00 61.06 94 THR A C 1
ATOM 747 O O . THR A 1 94 ? -25.595 3.499 17.619 1.00 61.06 94 THR A O 1
ATOM 750 N N . LYS A 1 95 ? -26.859 3.637 15.769 1.00 60.66 95 LYS A N 1
ATOM 751 C CA . LYS A 1 95 ? -27.910 4.512 16.336 1.00 60.66 95 LYS A CA 1
ATOM 752 C C . LYS A 1 95 ? -28.689 3.900 17.519 1.00 60.66 95 LYS A C 1
ATOM 754 O O . LYS A 1 95 ? -29.530 4.588 18.084 1.00 60.66 95 LYS A O 1
ATOM 759 N N . GLY A 1 96 ? -28.407 2.653 17.909 1.00 62.44 96 GLY A N 1
ATOM 760 C CA . GLY A 1 96 ? -29.127 1.916 18.956 1.00 62.44 96 GLY A CA 1
ATOM 761 C C . GLY A 1 96 ? -28.371 1.671 20.267 1.00 62.44 96 GLY A C 1
ATOM 762 O O . GLY A 1 96 ? -28.964 1.108 21.180 1.00 62.44 96 GLY A O 1
ATOM 763 N N . SER A 1 97 ? -27.094 2.051 20.398 1.00 63.44 97 SER A N 1
ATOM 764 C CA . SER A 1 97 ? -26.343 1.801 21.641 1.00 63.44 97 SER A CA 1
ATOM 765 C C . SER A 1 97 ? -26.746 2.755 22.773 1.00 63.44 97 SER A C 1
ATOM 767 O O . SER A 1 97 ? -26.977 3.949 22.551 1.00 63.44 97 SER A O 1
ATOM 769 N N . SER A 1 98 ? -26.844 2.226 23.997 1.00 71.81 98 SER A N 1
ATOM 770 C CA . SER A 1 98 ? -27.162 3.014 25.195 1.00 71.81 98 SER A CA 1
ATOM 771 C C . SER A 1 98 ? -26.015 3.977 25.531 1.00 71.81 98 SER A C 1
ATOM 773 O O . SER A 1 98 ? -24.846 3.683 25.273 1.00 71.81 98 SER A O 1
ATOM 775 N N . GLN A 1 99 ? -26.331 5.144 26.101 1.00 71.25 99 GLN A N 1
ATOM 776 C CA . GLN A 1 99 ? -25.340 6.164 26.480 1.00 71.25 99 GLN A CA 1
ATOM 777 C C . GLN A 1 99 ? -24.287 5.613 27.457 1.00 71.25 99 GLN A C 1
ATOM 779 O O . GLN A 1 99 ? -23.115 5.974 27.372 1.00 71.25 99 GLN A O 1
ATOM 784 N N . GLU A 1 100 ? -24.693 4.686 28.322 1.00 72.69 100 GLU A N 1
ATOM 785 C CA . GLU A 1 100 ? -23.834 4.013 29.298 1.00 72.69 100 GLU A CA 1
ATOM 786 C C . GLU A 1 100 ? -22.856 3.038 28.624 1.00 72.69 100 GLU A C 1
ATOM 788 O O . GLU A 1 100 ? -21.649 3.119 28.839 1.00 72.69 100 GLU A O 1
ATOM 793 N N . GLN A 1 101 ? -23.344 2.239 27.666 1.00 71.44 101 GLN A N 1
ATOM 794 C CA . GLN A 1 101 ? -22.513 1.347 26.846 1.00 71.44 101 GLN A CA 1
ATOM 795 C C . GLN A 1 101 ? -21.466 2.125 26.037 1.00 71.44 101 GLN A C 1
ATOM 797 O O . GLN A 1 101 ? -20.322 1.690 25.922 1.00 71.44 101 GLN A O 1
ATOM 802 N N . ARG A 1 102 ? -21.829 3.303 25.503 1.00 71.88 102 ARG A N 1
ATOM 803 C CA . ARG A 1 102 ? -20.871 4.187 24.818 1.00 71.88 102 ARG A CA 1
ATOM 804 C C . ARG A 1 102 ? -19.812 4.732 25.778 1.00 71.88 102 ARG A C 1
ATOM 806 O O . ARG A 1 102 ? -18.650 4.814 25.393 1.00 71.88 102 ARG A O 1
ATOM 813 N N . ALA A 1 103 ? -20.190 5.104 27.001 1.00 72.62 103 ALA A N 1
ATOM 814 C CA . ALA A 1 103 ? -19.268 5.652 27.992 1.00 72.62 103 ALA A CA 1
ATOM 815 C C . ALA A 1 103 ? -18.269 4.602 28.509 1.00 72.62 103 ALA A C 1
ATOM 817 O O . ALA A 1 103 ? -17.079 4.897 28.615 1.00 72.62 103 ALA A O 1
ATOM 818 N N . ASP A 1 104 ? -18.714 3.371 28.763 1.00 74.31 104 ASP A N 1
ATOM 819 C CA . ASP A 1 104 ? -17.837 2.272 29.196 1.00 74.31 104 ASP A CA 1
ATOM 820 C C . ASP A 1 104 ? -16.892 1.810 28.087 1.00 74.31 104 ASP A C 1
ATOM 822 O O . ASP A 1 104 ? -15.715 1.536 28.319 1.00 74.31 104 ASP A O 1
ATOM 826 N N . MET A 1 105 ? -17.371 1.821 26.849 1.00 71.12 105 MET A N 1
ATOM 827 C CA . MET A 1 105 ? -16.555 1.521 25.681 1.00 71.12 105 MET A CA 1
ATOM 828 C C . MET A 1 105 ? -15.517 2.612 25.397 1.00 71.12 105 MET A C 1
ATOM 830 O O . MET A 1 105 ? -14.359 2.303 25.123 1.00 71.12 105 MET A O 1
ATOM 834 N N . LEU A 1 106 ? -15.886 3.890 25.541 1.00 72.62 106 LEU A N 1
ATOM 835 C CA . LEU A 1 106 ? -14.936 5.005 25.503 1.00 72.62 106 LEU A CA 1
ATOM 836 C C . LEU A 1 106 ? -13.875 4.873 26.592 1.00 72.62 106 LEU A C 1
ATOM 838 O O . LEU A 1 106 ? -12.703 5.117 26.323 1.00 72.62 106 LEU A O 1
ATOM 842 N N . ARG A 1 107 ? -14.260 4.442 27.798 1.00 73.06 107 ARG A N 1
ATOM 843 C CA . ARG A 1 107 ? -13.316 4.142 28.879 1.00 73.06 107 ARG A CA 1
ATOM 844 C C . ARG A 1 107 ? -12.383 2.983 28.530 1.00 73.06 107 ARG A C 1
ATOM 846 O O . ARG A 1 107 ? -11.213 3.067 28.864 1.00 73.06 107 ARG A O 1
ATOM 853 N N . SER A 1 108 ? -12.837 1.953 27.818 1.00 73.31 108 SER A N 1
ATOM 854 C CA . SER A 1 108 ? -11.960 0.874 27.333 1.00 73.31 108 SER A CA 1
ATOM 855 C C . SER A 1 108 ? -10.971 1.358 26.261 1.00 73.31 108 SER A C 1
ATOM 857 O O . SER A 1 108 ? -9.789 1.024 26.317 1.00 73.31 108 SER A O 1
ATOM 859 N N . ILE A 1 109 ? -11.425 2.202 25.328 1.00 72.50 109 ILE A N 1
ATOM 860 C CA . ILE A 1 109 ? -10.587 2.751 24.249 1.00 72.50 109 ILE A CA 1
ATOM 861 C C . ILE A 1 109 ? -9.570 3.774 24.788 1.00 72.50 109 ILE A C 1
ATOM 863 O O . ILE A 1 109 ? -8.417 3.772 24.360 1.00 72.50 109 ILE A O 1
ATOM 867 N N . LEU A 1 110 ? -9.985 4.645 25.716 1.00 71.31 110 LEU A N 1
ATOM 868 C CA . LEU A 1 110 ? -9.168 5.737 26.268 1.00 71.31 110 LEU A CA 1
ATOM 869 C C . LEU A 1 110 ? -8.368 5.327 27.518 1.00 71.31 110 LEU A C 1
ATOM 871 O O . LEU A 1 110 ? -7.278 5.843 27.744 1.00 71.31 110 LEU A O 1
ATOM 875 N N . GLY A 1 111 ? -8.893 4.413 28.337 1.00 57.97 111 GLY A N 1
ATOM 876 C CA . GLY A 1 111 ? -8.391 4.073 29.676 1.00 57.97 111 GLY A CA 1
ATOM 877 C C . GLY A 1 111 ? -7.339 2.964 29.742 1.00 57.97 111 GLY A C 1
ATOM 878 O O . GLY A 1 111 ? -6.861 2.659 30.828 1.00 57.97 111 GLY A O 1
ATOM 879 N N . LEU A 1 112 ? -6.933 2.386 28.609 1.00 52.12 112 LEU A N 1
ATOM 880 C CA . LEU A 1 112 ? -5.825 1.419 28.523 1.00 52.12 112 LEU A CA 1
ATOM 881 C C . LEU A 1 112 ? -4.689 1.886 27.606 1.00 52.12 112 LEU A C 1
ATOM 883 O O . LEU A 1 112 ? -3.732 1.151 27.370 1.00 52.12 112 LEU A O 1
ATOM 887 N N . ALA A 1 113 ? -4.719 3.149 27.168 1.00 47.91 113 ALA A N 1
ATOM 888 C CA . ALA A 1 113 ? -3.592 3.761 26.466 1.00 47.91 113 ALA A CA 1
ATOM 889 C C . ALA A 1 113 ? -2.298 3.797 27.315 1.00 47.91 113 ALA A C 1
ATOM 891 O O . ALA A 1 113 ? -1.223 4.025 26.770 1.00 47.91 113 ALA A O 1
ATOM 892 N N . GLY A 1 114 ? -2.388 3.546 28.630 1.00 42.91 114 GLY A N 1
ATOM 893 C CA . GLY A 1 114 ? -1.247 3.452 29.546 1.00 42.91 114 GLY A CA 1
ATOM 894 C C . GLY A 1 114 ? -0.739 2.038 29.862 1.00 42.91 114 GLY A C 1
ATOM 895 O O . GLY A 1 114 ? 0.331 1.931 30.450 1.00 42.91 114 GLY A O 1
ATOM 896 N N . ALA A 1 115 ? -1.451 0.965 29.496 1.00 42.47 115 ALA A N 1
ATOM 897 C CA . ALA A 1 115 ? -1.054 -0.411 29.846 1.00 42.47 115 ALA A CA 1
ATOM 898 C C . ALA A 1 115 ? -0.590 -1.254 28.642 1.00 42.47 115 ALA A C 1
ATOM 900 O O . ALA A 1 115 ? 0.107 -2.242 28.833 1.00 42.47 115 ALA A O 1
ATOM 901 N N . ASP A 1 116 ? -0.880 -0.805 27.415 1.00 41.53 116 ASP A N 1
ATOM 902 C CA . ASP A 1 116 ? -0.473 -1.466 26.164 1.00 41.53 116 ASP A CA 1
ATOM 903 C C . ASP A 1 116 ? 0.456 -0.604 25.287 1.00 41.53 116 ASP A C 1
ATOM 905 O O . ASP A 1 116 ? 0.782 -0.956 24.155 1.00 41.53 116 ASP A O 1
ATOM 909 N N . ALA A 1 117 ? 1.002 0.492 25.829 1.00 46.34 117 ALA A N 1
ATOM 910 C CA . ALA A 1 117 ? 2.155 1.172 25.222 1.00 46.34 117 ALA A CA 1
ATOM 911 C C . ALA A 1 117 ? 3.437 0.301 25.230 1.00 46.34 117 ALA A C 1
ATOM 913 O O . ALA A 1 117 ? 4.472 0.717 24.716 1.00 46.34 117 ALA A O 1
ATOM 914 N N . ALA A 1 118 ? 3.363 -0.910 25.797 1.00 38.94 118 ALA A N 1
ATOM 915 C CA . ALA A 1 118 ? 4.400 -1.937 25.776 1.00 38.94 118 ALA A CA 1
ATOM 916 C C . ALA A 1 118 ? 4.190 -3.023 24.696 1.00 38.94 118 ALA A C 1
ATOM 918 O O . ALA A 1 118 ? 5.040 -3.897 24.554 1.00 38.94 118 ALA A O 1
ATOM 919 N N . CYS A 1 119 ? 3.113 -2.984 23.901 1.00 36.03 119 CYS A N 1
ATOM 920 C CA . CYS A 1 119 ? 2.855 -3.971 22.840 1.00 36.03 119 CYS A CA 1
ATOM 921 C C . CYS A 1 119 ? 2.653 -3.323 21.461 1.00 36.03 119 CYS A C 1
ATOM 923 O O . CYS A 1 119 ? 1.855 -3.747 20.636 1.00 36.03 119 CYS A O 1
ATOM 925 N N . GLY A 1 120 ? 3.454 -2.305 21.177 1.00 41.44 120 GLY A N 1
ATOM 926 C CA . GLY A 1 120 ? 3.853 -1.968 19.821 1.00 41.44 120 GLY A CA 1
ATOM 927 C C . GLY A 1 120 ? 5.359 -2.064 19.774 1.00 41.44 120 GLY A C 1
ATOM 928 O O . GLY A 1 120 ? 6.006 -1.030 19.617 1.00 41.44 120 GLY A O 1
ATOM 929 N N . GLY A 1 121 ? 5.912 -3.269 19.994 1.00 34.72 121 GLY A N 1
ATOM 930 C CA . GLY A 1 121 ? 7.325 -3.515 19.722 1.00 34.72 121 GLY A CA 1
ATOM 931 C C . GLY A 1 121 ? 7.617 -2.833 18.400 1.00 34.72 121 GLY A C 1
ATOM 932 O O . GLY A 1 121 ? 6.839 -2.999 17.455 1.00 34.72 121 GLY A O 1
ATOM 933 N N . ALA A 1 122 ? 8.602 -1.933 18.385 1.00 42.22 122 ALA A N 1
ATOM 934 C CA . ALA A 1 122 ? 9.050 -1.367 17.134 1.00 42.22 122 ALA A CA 1
ATOM 935 C C . ALA A 1 122 ? 9.333 -2.588 16.269 1.00 42.22 122 ALA A C 1
ATOM 937 O O . ALA A 1 122 ? 10.267 -3.334 16.549 1.00 42.22 122 ALA A O 1
ATOM 938 N N . VAL A 1 123 ? 8.439 -2.876 15.321 1.00 47.84 123 VAL A N 1
ATOM 939 C CA . VAL A 1 123 ? 8.755 -3.787 14.244 1.00 47.84 123 VAL A CA 1
ATOM 940 C C . VAL A 1 123 ? 9.827 -2.995 13.537 1.00 47.84 123 VAL A C 1
ATOM 942 O O . VAL A 1 123 ? 9.542 -2.057 12.794 1.00 47.84 123 VAL A O 1
ATOM 945 N N . GLU A 1 124 ? 11.067 -3.227 13.956 1.00 51.03 124 GLU A N 1
ATOM 946 C CA . GLU A 1 124 ? 12.206 -2.849 13.166 1.00 51.03 124 GLU A CA 1
ATOM 947 C C . GLU A 1 124 ? 11.941 -3.575 11.864 1.00 51.03 124 GLU A C 1
ATOM 949 O O . GLU A 1 124 ? 11.855 -4.799 11.827 1.00 51.03 124 GLU A O 1
ATOM 954 N N . HIS A 1 125 ? 11.602 -2.801 10.843 1.00 62.28 125 HIS A N 1
ATOM 955 C CA . HIS A 1 125 ? 11.577 -3.302 9.493 1.00 62.28 125 HIS A CA 1
ATOM 956 C C . HIS A 1 125 ? 13.048 -3.282 9.093 1.00 62.28 125 HIS A C 1
ATOM 958 O O . HIS A 1 125 ? 13.546 -2.191 8.795 1.00 62.28 125 HIS A O 1
ATOM 964 N N . PRO A 1 126 ? 13.784 -4.410 9.204 1.00 67.75 126 PRO A N 1
ATOM 965 C CA . PRO A 1 126 ? 15.137 -4.444 8.687 1.00 67.75 126 PRO A CA 1
ATOM 966 C C . PRO A 1 126 ? 15.079 -4.073 7.210 1.00 67.75 126 PRO A C 1
ATOM 968 O O . PRO A 1 126 ? 14.064 -4.290 6.539 1.00 67.75 126 PRO A O 1
ATOM 971 N N . VAL A 1 127 ? 16.166 -3.493 6.709 1.00 77.25 127 VAL A N 1
ATOM 972 C CA . VAL A 1 127 ? 16.304 -3.244 5.276 1.00 77.25 127 VAL A CA 1
ATOM 973 C C . VAL A 1 127 ? 16.031 -4.551 4.538 1.00 77.25 127 VAL A C 1
ATOM 975 O O . VAL A 1 127 ? 16.727 -5.543 4.752 1.00 77.25 127 VAL A O 1
ATOM 978 N N . THR A 1 128 ? 14.998 -4.545 3.696 1.00 83.50 128 THR A N 1
ATOM 979 C CA . THR A 1 128 ? 14.606 -5.713 2.909 1.00 83.50 128 THR A CA 1
ATOM 980 C C . THR A 1 128 ? 15.751 -6.070 1.975 1.00 83.50 128 THR A C 1
ATOM 982 O O . THR A 1 128 ? 16.196 -5.242 1.174 1.00 83.50 128 THR A O 1
ATOM 985 N N . SER A 1 129 ? 16.255 -7.295 2.102 1.00 85.81 129 SER A N 1
ATOM 986 C CA . SER A 1 129 ? 17.294 -7.798 1.204 1.00 85.81 129 SER A CA 1
ATOM 987 C C . SER A 1 129 ? 16.742 -7.969 -0.217 1.00 85.81 129 SER A C 1
ATOM 989 O O . SER A 1 129 ? 15.535 -8.089 -0.413 1.00 85.81 129 SER A O 1
ATOM 991 N N . VAL A 1 130 ? 17.610 -7.969 -1.234 1.00 83.62 130 VAL A N 1
ATOM 992 C CA . VAL A 1 130 ? 17.169 -8.106 -2.639 1.00 83.62 130 VAL A CA 1
ATOM 993 C C . VAL A 1 130 ? 16.476 -9.455 -2.871 1.00 83.62 130 VAL A C 1
ATOM 995 O O . VAL A 1 130 ? 15.467 -9.515 -3.567 1.00 83.62 130 VAL A O 1
ATOM 998 N N . GLU A 1 131 ? 16.963 -10.513 -2.219 1.00 84.31 131 GLU A N 1
ATOM 999 C CA . GLU A 1 131 ? 16.367 -11.853 -2.273 1.00 84.31 131 GLU A CA 1
ATOM 1000 C C . GLU A 1 131 ? 14.955 -11.860 -1.669 1.00 84.31 131 GLU A C 1
ATOM 1002 O O . GLU A 1 131 ? 13.997 -12.276 -2.321 1.00 84.31 131 GLU A O 1
ATOM 1007 N N . GLU A 1 132 ? 14.802 -11.301 -0.466 1.00 87.81 132 GLU A N 1
ATOM 1008 C CA . GLU A 1 132 ? 13.506 -11.160 0.206 1.00 87.81 132 GLU A CA 1
ATOM 1009 C C . GLU A 1 132 ? 12.541 -10.272 -0.596 1.00 87.81 132 GLU A C 1
ATOM 1011 O O . GLU A 1 132 ? 11.349 -10.560 -0.697 1.00 87.81 132 GLU A O 1
ATOM 1016 N N . LEU A 1 133 ? 13.044 -9.212 -1.236 1.00 87.75 133 LEU A N 1
ATOM 1017 C CA . LEU A 1 133 ? 12.245 -8.370 -2.123 1.00 87.75 133 LEU A CA 1
ATOM 1018 C C . LEU A 1 133 ? 11.709 -9.172 -3.318 1.00 87.75 133 LEU A C 1
ATOM 1020 O O . LEU A 1 133 ? 10.540 -9.021 -3.674 1.00 87.75 133 LEU A O 1
ATOM 1024 N N . GLY A 1 134 ? 12.534 -10.034 -3.915 1.00 87.31 134 GLY A N 1
ATOM 1025 C CA . GLY A 1 134 ? 12.123 -10.934 -4.992 1.00 87.31 134 GLY A CA 1
ATOM 1026 C C . GLY A 1 134 ? 10.996 -11.877 -4.565 1.00 87.31 134 GLY A C 1
ATOM 1027 O O . GLY A 1 134 ? 10.022 -12.043 -5.301 1.00 87.31 134 GLY A O 1
ATOM 1028 N N . GLU A 1 135 ? 11.073 -12.427 -3.353 1.00 88.44 135 GLU A N 1
ATOM 1029 C CA . GLU A 1 135 ? 10.016 -13.265 -2.774 1.00 88.44 135 GLU A CA 1
ATOM 1030 C C . GLU A 1 135 ? 8.713 -12.487 -2.543 1.00 88.44 135 GLU A C 1
ATOM 1032 O O . GLU A 1 135 ? 7.631 -12.967 -2.889 1.00 88.44 135 GLU A O 1
ATOM 1037 N N . LEU A 1 136 ? 8.801 -11.259 -2.025 1.00 88.00 136 LEU A N 1
ATOM 1038 C CA . LEU A 1 136 ? 7.639 -10.392 -1.796 1.00 88.00 136 LEU A CA 1
ATOM 1039 C C . LEU A 1 136 ? 6.970 -9.940 -3.106 1.00 88.00 136 LEU A C 1
ATOM 1041 O O . LEU A 1 136 ? 5.744 -9.777 -3.173 1.00 88.00 136 LEU A O 1
ATOM 1045 N N . LEU A 1 137 ? 7.757 -9.730 -4.162 1.00 88.81 137 LEU A N 1
ATOM 1046 C CA . LEU A 1 137 ? 7.261 -9.313 -5.473 1.00 88.81 137 LEU A CA 1
ATOM 1047 C C . LEU A 1 137 ? 6.684 -10.478 -6.287 1.00 88.81 137 LEU A C 1
ATOM 1049 O O . LEU A 1 137 ? 5.709 -10.266 -7.010 1.00 88.81 137 LEU A O 1
ATOM 1053 N N . ALA A 1 138 ? 7.227 -11.692 -6.159 1.00 89.69 138 ALA A N 1
ATOM 1054 C CA . ALA A 1 138 ? 6.836 -12.843 -6.971 1.00 89.69 138 ALA A CA 1
ATOM 1055 C C . ALA A 1 138 ? 5.419 -13.351 -6.671 1.00 89.69 138 ALA A C 1
ATOM 1057 O O . ALA A 1 138 ? 5.029 -13.587 -5.524 1.00 89.69 138 ALA A O 1
ATOM 1058 N N . ARG A 1 139 ? 4.622 -13.551 -7.724 1.00 88.31 139 ARG A N 1
ATOM 1059 C CA . ARG A 1 139 ? 3.297 -14.194 -7.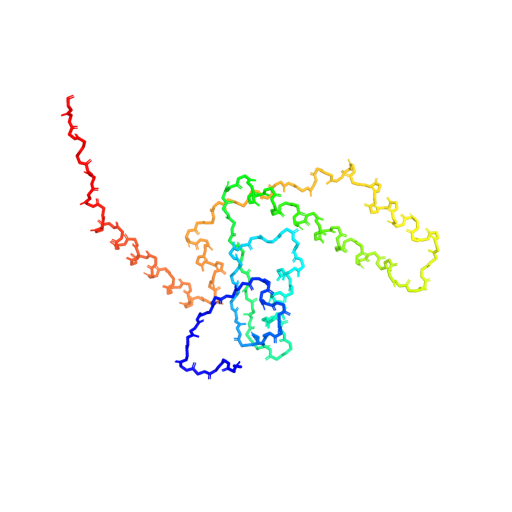661 1.00 88.31 139 ARG A CA 1
ATOM 1060 C C . ARG A 1 139 ? 3.354 -15.695 -7.876 1.00 88.31 139 ARG A C 1
ATOM 1062 O O . ARG A 1 139 ? 2.445 -16.406 -7.460 1.00 88.31 139 ARG A O 1
ATOM 1069 N N . GLY A 1 140 ? 4.416 -16.175 -8.508 1.00 90.38 140 GLY A N 1
ATOM 1070 C CA . GLY A 1 140 ? 4.623 -17.586 -8.775 1.00 90.38 140 GLY A CA 1
ATOM 1071 C C . GLY A 1 140 ? 6.100 -17.942 -8.933 1.00 90.38 140 GLY A C 1
ATOM 1072 O O . GLY A 1 140 ? 6.952 -17.055 -9.030 1.00 90.38 140 GLY A O 1
ATOM 1073 N N . PRO A 1 141 ? 6.409 -19.248 -8.995 1.00 89.25 141 PRO A N 1
ATOM 1074 C CA . PRO A 1 141 ? 7.784 -19.739 -9.072 1.00 89.25 141 PRO A CA 1
ATOM 1075 C C . PRO A 1 141 ? 8.499 -19.314 -10.365 1.00 89.25 141 PRO A C 1
ATOM 1077 O O . PRO A 1 141 ? 9.716 -19.147 -10.369 1.00 89.25 141 PRO A O 1
ATOM 1080 N N . GLU A 1 142 ? 7.758 -19.096 -11.456 1.00 91.12 142 GLU A N 1
ATOM 1081 C CA . GLU A 1 142 ? 8.326 -18.615 -12.721 1.00 91.12 142 GLU A CA 1
ATOM 1082 C C . GLU A 1 142 ? 8.828 -17.169 -12.625 1.00 91.12 142 GLU A C 1
ATOM 1084 O O . GLU A 1 142 ? 9.903 -16.855 -13.139 1.00 91.12 142 GLU A O 1
ATOM 1089 N N . GLU A 1 143 ? 8.080 -16.300 -11.935 1.00 89.06 143 GLU A N 1
ATOM 1090 C CA . GLU A 1 143 ? 8.472 -14.907 -11.699 1.00 89.06 143 GLU A CA 1
ATOM 1091 C C . GLU A 1 143 ? 9.676 -14.837 -10.760 1.00 89.06 143 GLU A C 1
ATOM 1093 O O . GLU A 1 143 ? 10.624 -14.113 -11.046 1.00 89.06 143 GLU A O 1
ATOM 1098 N N . LEU A 1 144 ? 9.697 -15.661 -9.706 1.00 90.44 144 LEU A N 1
ATOM 1099 C CA . LEU A 1 144 ? 10.837 -15.757 -8.793 1.00 90.44 144 LEU A CA 1
ATOM 1100 C C . LEU A 1 144 ? 12.123 -16.156 -9.534 1.00 90.44 144 LEU A C 1
ATOM 1102 O O . LEU A 1 144 ? 13.168 -15.529 -9.366 1.00 90.44 144 LEU A O 1
ATOM 1106 N N . ALA A 1 145 ? 12.043 -17.159 -10.414 1.00 90.12 145 ALA A N 1
ATOM 1107 C CA . ALA A 1 145 ? 13.175 -17.562 -11.244 1.00 90.12 145 ALA A CA 1
ATOM 1108 C C . ALA A 1 145 ? 13.601 -16.463 -12.234 1.00 90.12 145 ALA A C 1
ATOM 1110 O O . ALA A 1 145 ? 14.783 -16.353 -12.563 1.00 90.12 145 ALA A O 1
ATOM 1111 N N . ALA A 1 146 ? 12.658 -15.656 -12.732 1.00 89.75 146 ALA A N 1
ATOM 1112 C CA . ALA A 1 146 ? 12.964 -14.508 -13.579 1.00 89.75 146 ALA A CA 1
ATOM 1113 C C . ALA A 1 146 ? 13.666 -13.383 -12.801 1.00 89.75 146 ALA A C 1
ATOM 1115 O O . ALA A 1 146 ? 14.653 -12.850 -13.307 1.00 89.75 146 ALA A O 1
ATOM 1116 N N . PHE A 1 147 ? 13.224 -13.074 -11.578 1.00 89.38 147 PHE A N 1
ATOM 1117 C CA . PHE A 1 147 ? 13.887 -12.103 -10.702 1.00 89.38 147 PHE A CA 1
ATOM 1118 C C . PHE A 1 147 ? 15.301 -12.548 -10.341 1.00 89.38 147 PHE A C 1
ATOM 1120 O O . PHE A 1 147 ? 16.237 -11.786 -10.547 1.00 89.38 147 PHE A O 1
ATOM 1127 N N . GLY A 1 148 ? 15.496 -13.820 -9.980 1.00 87.75 148 GLY A N 1
ATOM 1128 C CA . GLY A 1 148 ? 16.835 -14.342 -9.698 1.00 87.75 148 GLY A CA 1
ATOM 1129 C C . GLY A 1 148 ? 17.799 -14.240 -10.889 1.00 87.75 148 GLY A C 1
ATOM 1130 O O . GLY A 1 148 ? 18.992 -14.004 -10.702 1.00 87.75 148 GLY A O 1
ATOM 1131 N N . ARG A 1 149 ? 17.306 -14.373 -12.132 1.00 88.81 149 ARG A N 1
ATOM 1132 C CA . ARG A 1 149 ? 18.124 -14.114 -13.334 1.00 88.81 149 ARG A CA 1
ATOM 1133 C C . ARG A 1 149 ? 18.459 -12.631 -13.488 1.00 88.81 149 ARG A C 1
ATOM 1135 O O . ARG A 1 149 ? 19.610 -12.309 -13.769 1.00 88.81 149 ARG A O 1
ATOM 1142 N N . LEU A 1 150 ? 17.480 -11.749 -13.292 1.00 87.25 150 LEU A N 1
ATOM 1143 C CA . LEU A 1 150 ? 17.671 -10.300 -13.372 1.00 87.25 150 LEU A CA 1
ATOM 1144 C C . LEU A 1 150 ? 18.690 -9.810 -12.333 1.00 87.25 150 LEU A C 1
ATOM 1146 O O . LEU A 1 150 ? 19.581 -9.033 -12.667 1.00 87.25 150 LEU A O 1
ATOM 1150 N N . ASP A 1 151 ? 18.610 -10.309 -11.102 1.00 88.06 151 ASP A N 1
ATOM 1151 C CA . ASP A 1 151 ? 19.531 -9.945 -10.024 1.00 88.06 151 ASP A CA 1
ATOM 1152 C C . ASP A 1 151 ? 20.971 -10.347 -10.364 1.00 88.06 151 ASP A C 1
ATOM 1154 O O . ASP A 1 151 ? 21.906 -9.562 -10.189 1.00 88.06 151 ASP A O 1
ATOM 1158 N N . GLN A 1 152 ? 21.164 -11.538 -10.945 1.00 86.06 152 GLN A N 1
ATOM 1159 C CA . GLN A 1 152 ? 22.474 -11.979 -11.435 1.00 86.06 152 GLN A CA 1
ATOM 1160 C C . GLN A 1 152 ? 23.018 -11.072 -12.547 1.00 86.06 152 GLN A C 1
ATOM 1162 O O . GLN A 1 152 ? 24.221 -10.808 -12.588 1.00 86.06 152 GLN A O 1
ATOM 1167 N N . GLU A 1 153 ? 22.164 -10.592 -13.451 1.00 87.69 153 GLU A N 1
ATOM 1168 C CA . GLU A 1 153 ? 22.555 -9.656 -14.511 1.00 87.69 153 GLU A CA 1
ATOM 1169 C C . GLU A 1 153 ? 22.923 -8.275 -13.955 1.00 87.69 153 GLU A C 1
ATOM 1171 O O . GLU A 1 153 ? 23.952 -7.716 -14.340 1.00 87.69 153 GLU A O 1
ATOM 1176 N N . LEU A 1 154 ? 22.150 -7.747 -13.003 1.00 81.75 154 LEU A N 1
ATOM 1177 C CA . LEU A 1 154 ? 22.427 -6.465 -12.349 1.00 81.75 154 LEU A CA 1
ATOM 1178 C C . LEU A 1 154 ? 23.750 -6.495 -11.571 1.00 81.75 154 LEU A C 1
ATOM 1180 O O . LEU A 1 154 ? 24.560 -5.571 -11.689 1.00 81.75 154 LEU A O 1
ATOM 1184 N N . LEU A 1 155 ? 24.016 -7.582 -10.840 1.00 80.44 155 LEU A N 1
ATOM 1185 C CA . LEU A 1 155 ? 25.275 -7.779 -10.113 1.00 80.44 155 LEU A CA 1
ATOM 1186 C C . LEU A 1 155 ? 26.479 -7.888 -11.062 1.00 80.44 155 LEU A C 1
ATOM 1188 O O . LEU A 1 155 ? 27.556 -7.363 -10.773 1.00 80.44 155 LEU A O 1
ATOM 1192 N N . ARG A 1 156 ? 26.297 -8.513 -12.232 1.00 77.31 156 ARG A N 1
ATOM 1193 C CA . ARG A 1 156 ? 27.318 -8.554 -13.291 1.00 77.31 156 ARG A CA 1
ATOM 1194 C C . ARG A 1 156 ? 27.566 -7.171 -13.896 1.00 77.31 156 ARG A C 1
ATOM 1196 O O . ARG A 1 156 ? 28.722 -6.806 -14.082 1.00 77.31 156 ARG A O 1
ATOM 1203 N N . GLY A 1 157 ? 26.522 -6.381 -14.142 1.00 66.62 157 GLY A N 1
ATOM 1204 C CA . GLY A 1 157 ? 26.643 -5.022 -14.681 1.00 66.62 157 GLY A CA 1
ATOM 1205 C C . GLY A 1 157 ? 27.347 -4.047 -13.730 1.00 66.62 157 GLY A C 1
ATOM 1206 O O . GLY A 1 157 ? 28.205 -3.279 -14.165 1.00 66.62 157 GLY A O 1
ATOM 1207 N N . GLY A 1 158 ? 27.066 -4.126 -12.424 1.00 56.78 158 GLY A N 1
ATOM 1208 C CA . GLY A 1 158 ? 27.631 -3.219 -11.415 1.00 56.78 158 GLY A CA 1
ATOM 1209 C C . GLY A 1 158 ? 29.147 -3.337 -11.205 1.00 56.78 158 GLY A C 1
ATOM 1210 O O . GLY A 1 158 ? 29.780 -2.390 -10.744 1.00 56.78 158 GLY A O 1
ATOM 1211 N N . SER A 1 159 ? 29.760 -4.458 -11.599 1.00 51.06 159 SER A N 1
ATOM 1212 C CA . SER A 1 159 ? 31.221 -4.631 -11.541 1.00 51.06 159 SER A CA 1
ATOM 1213 C C . SER A 1 159 ? 31.971 -3.972 -12.712 1.00 51.06 159 SER A C 1
ATOM 1215 O O . SER A 1 159 ? 33.190 -3.832 -12.654 1.00 51.06 159 SER A O 1
ATOM 1217 N N . SER A 1 160 ? 31.255 -3.499 -13.741 1.00 47.38 160 SER A N 1
ATOM 1218 C CA . SER A 1 160 ? 31.838 -2.882 -14.946 1.00 47.38 160 SER A CA 1
ATOM 1219 C C . SER A 1 160 ? 31.838 -1.344 -14.959 1.00 47.38 160 SER A C 1
ATOM 1221 O O . SER A 1 160 ? 32.524 -0.748 -15.784 1.00 47.38 160 SER A O 1
ATOM 1223 N N . SER A 1 161 ? 31.142 -0.684 -14.022 1.00 46.81 161 SER A N 1
ATOM 1224 C CA . SER A 1 161 ? 31.021 0.787 -13.952 1.00 46.81 161 SER A CA 1
ATOM 1225 C C . SER A 1 161 ? 31.732 1.437 -12.751 1.00 46.81 161 SER A C 1
ATOM 1227 O O . SER A 1 161 ? 31.571 2.630 -12.511 1.00 46.81 161 SER A O 1
ATOM 1229 N N . GLY A 1 162 ? 32.523 0.680 -11.984 1.00 44.34 162 GLY A N 1
ATOM 1230 C CA . GLY A 1 162 ? 33.234 1.143 -10.780 1.00 44.34 162 GLY A CA 1
ATOM 1231 C C . GLY A 1 162 ? 34.676 1.614 -11.015 1.00 44.34 162 GLY A C 1
ATOM 1232 O O . GLY A 1 162 ? 35.542 1.323 -10.192 1.00 44.34 162 GLY A O 1
ATOM 1233 N N . GLY A 1 163 ? 34.949 2.288 -12.135 1.00 42.75 163 GLY A N 1
ATOM 1234 C CA . GLY A 1 163 ? 36.288 2.717 -12.550 1.00 42.75 163 GLY A CA 1
ATOM 1235 C C . GLY A 1 163 ? 36.417 4.225 -12.755 1.00 42.75 163 GLY A C 1
ATOM 1236 O O . GLY A 1 163 ? 36.826 4.633 -13.830 1.00 42.75 163 GLY A O 1
ATOM 1237 N N . ASP A 1 164 ? 36.062 5.039 -11.759 1.00 45.34 164 ASP A N 1
ATOM 1238 C CA . ASP A 1 164 ? 36.569 6.416 -11.653 1.00 45.34 164 ASP A CA 1
ATOM 1239 C C . ASP A 1 164 ? 36.550 6.871 -10.183 1.00 45.34 164 ASP A C 1
ATOM 1241 O O . ASP A 1 164 ? 35.629 7.529 -9.699 1.00 45.34 164 ASP A O 1
ATOM 1245 N N . ARG A 1 165 ? 37.546 6.420 -9.409 1.00 46.16 165 ARG A N 1
ATOM 1246 C CA . ARG A 1 165 ? 37.893 7.070 -8.140 1.00 46.16 165 ARG A CA 1
ATOM 1247 C C . ARG A 1 165 ? 38.820 8.220 -8.503 1.00 46.16 165 ARG A C 1
ATOM 1249 O O . ARG A 1 165 ? 39.994 7.978 -8.763 1.00 46.16 165 ARG A O 1
ATOM 1256 N N . GLY A 1 166 ? 38.276 9.434 -8.521 1.00 41.62 166 GLY A N 1
ATOM 1257 C CA . GLY A 1 166 ? 39.044 10.653 -8.733 1.00 41.62 166 GLY A CA 1
ATOM 1258 C C . GLY A 1 166 ? 40.258 10.710 -7.805 1.00 41.62 166 GLY A C 1
ATOM 1259 O O . GLY A 1 166 ? 40.122 10.684 -6.579 1.00 41.62 166 GLY A O 1
ATOM 1260 N N . GLU A 1 167 ? 41.440 10.773 -8.413 1.00 41.84 167 GLU A N 1
ATOM 1261 C CA . GLU A 1 167 ? 42.681 11.168 -7.758 1.00 41.84 167 GLU A CA 1
ATOM 1262 C C . GLU A 1 167 ? 42.485 12.535 -7.092 1.00 41.84 167 GLU A C 1
ATOM 1264 O O . GLU A 1 167 ? 42.220 13.542 -7.752 1.00 41.84 167 GLU A O 1
ATOM 1269 N N . ALA A 1 168 ? 42.645 12.584 -5.772 1.00 44.34 168 ALA A N 1
ATOM 1270 C CA . ALA A 1 168 ? 42.879 13.837 -5.076 1.00 44.34 168 ALA A CA 1
ATOM 1271 C C . ALA A 1 168 ? 44.307 14.304 -5.403 1.00 44.34 168 ALA A C 1
ATOM 1273 O O . ALA A 1 168 ? 45.279 13.689 -4.964 1.00 44.34 168 ALA A O 1
ATOM 1274 N N . GLN A 1 169 ? 44.435 15.384 -6.176 1.00 42.69 169 GLN A N 1
ATOM 1275 C CA . GLN A 1 169 ? 45.708 16.087 -6.343 1.00 42.69 169 GLN A CA 1
ATOM 1276 C C . GLN A 1 169 ? 46.033 16.8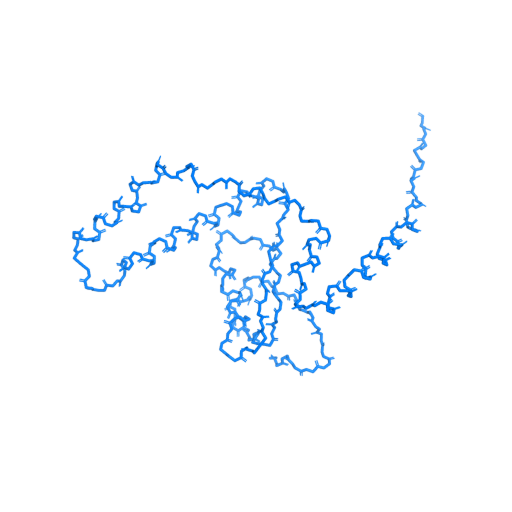55 -5.051 1.00 42.69 169 GLN A C 1
ATOM 1278 O O . GLN A 1 169 ? 45.165 17.577 -4.552 1.00 42.69 169 GLN A O 1
ATOM 1283 N N . PRO A 1 170 ? 47.250 16.732 -4.497 1.00 50.31 170 PRO A N 1
ATOM 1284 C CA . PRO A 1 170 ? 47.676 17.571 -3.388 1.00 50.31 170 PRO A CA 1
ATOM 1285 C C . PRO A 1 170 ? 48.108 18.956 -3.896 1.00 50.31 170 PRO A C 1
ATOM 1287 O O . PRO A 1 170 ? 48.731 19.065 -4.955 1.00 50.31 170 PRO A O 1
ATOM 1290 N N . LEU A 1 171 ? 47.799 19.995 -3.116 1.00 49.12 171 LEU A N 1
ATOM 1291 C CA . LEU A 1 171 ? 48.522 21.271 -3.126 1.00 49.12 171 LEU A CA 1
ATOM 1292 C C . LEU A 1 171 ? 49.524 21.277 -1.972 1.00 49.12 171 LEU A C 1
ATOM 1294 O O . LEU A 1 171 ? 49.122 20.849 -0.864 1.00 49.12 171 LEU A O 1
#

Radius of gyration: 22.78 Å; chains: 1; bounding box: 78×41×56 Å

Sequence (171 aa):
VQFGGDGPRVFLLSSRAGGLGLNLQTADTVILFDLDWNPQNDKQAIARAHRIGQQREVRVFRLITESAVERHMERRCREKLDLEKKIMGAGMFTKGSSQEQRADMLRSILGLAGADAACGGAVEHPVTSVEELGELLARGPEELAAFGRLDQELLRGGSSSGGDRGEAQPL

Organism: NCBI:txid327968

pLDDT: mean 74.95, std 16.22, range [34.72, 91.81]

Secondary structure (DSSP, 8-state):
----SSS-S-----TTGGGG----TT--EEEE-SPPSSHHHHHHHHTTTS-TT--SPPEEEE---S-HHHHHHHHHHHHHHHHHHHHHHTTTT-TT--HHHHHHHHHHHHTTTTTSTTS------PPPPHHHHHHHH-SSHHHHHHHHHHHHHHHHHHTSS----------

Foldseek 3Di:
DDDDDPDDLDDDDDLVVLQVDDAQCAAAEAEAEDDDLACVSVVSSQVSNVDPNRPHHHYYHYDADPDPVRLVSVVNNVVVVVLVVLCVVLVLVDPPDDPVSNVVSVCVSVVCPPPCVVPPPPPPPDDQDQLNVLVSPDPDPVSSVVSVVVVVVVVVVVVVPPPDPDDDDDD

InterPro domains:
  IPR001650 Helicase, C-terminal domain-like [PF00271] (7-53)
  IPR001650 Helicase, C-terminal domain-like [PS51194] (1-93)
  IPR027417 P-loop containing nucleoside triphosphate hydrolase [G3DSA:3.40.50.300] (2-143)
  IPR027417 P-loop containing nucleoside triphosphate hydrolase [SSF52540] (5-97)
  IPR049730 SNF2/RAD5-like, C-terminal helicase domain [cd18793] (6-64)